Protein AF-A0A410WP95-F1 (afdb_monomer)

Sequence (125 aa):
MITYVVQPGDTLYLIANRYNTTVEALLRANNLSTPYVYVGQTLYIPAPGPVPGPEPWPGPGPGPGPGPAPGPGPGPGFGNLEQRVNRLEREFNQLNRELDRLTREVNRLDQRLDRLEQRVTRLER

InterPro domains:
  IPR018392 LysM domain [PF01476] (4-46)
  IPR018392 LysM domain [PS51782] (2-45)
  IPR018392 LysM domain [SM00257] (3-46)
  IPR018392 LysM domain [cd00118] (2-45)
  IPR036779 LysM domain superfamily [G3DSA:3.10.350.10] (1-50)
  IPR036779 LysM domain superfamily [SSF54106] (2-46)

pLDDT: mean 75.3, std 15.57, range [40.44, 94.19]

Organism: NCBI:txid79263

Nearest PDB structures (foldseek):
  4uz3-assembly2_B  TM=9.751E-01  e=2.764E-05  Thermus thermophilus HB8
  4xcm-assembly1_B  TM=9.970E-01  e=3.891E-05  Thermus thermophilus HB8
  4uz3-assembly1_A  TM=9.638E-01  e=5.866E-05  Thermus thermophilus HB8
  4uz3-assembly3_C  TM=9.598E-01  e=6.726E-05  Thermus thermophilus HB8
  4xcm-assembly1_A  TM=9.069E-01  e=1.245E-04  Thermus thermophilus HB8

Solvent-accessible surface area (backbone atoms only — not comparable to full-at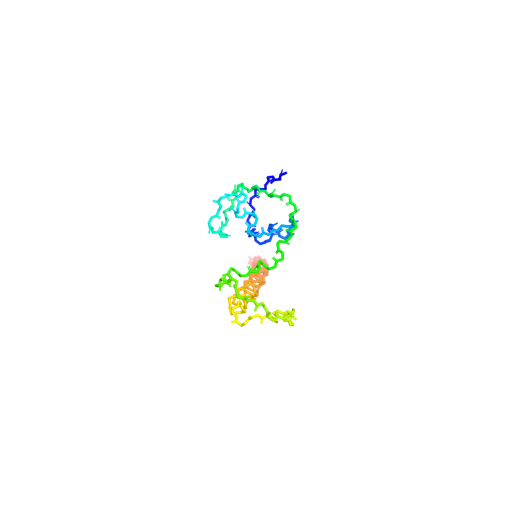om values): 7770 Å² total; per-residue (Å²): 120,48,82,44,66,37,48,91,90,61,45,48,60,60,51,16,59,76,55,56,42,46,51,66,55,37,25,64,61,57,76,44,92,59,81,76,77,54,69,71,40,77,40,47,40,63,66,64,54,83,75,78,64,86,74,79,73,91,68,90,70,94,66,91,75,80,74,91,66,81,73,84,67,90,68,97,77,60,62,68,61,53,50,49,50,60,45,51,54,51,52,52,61,48,51,56,54,47,52,55,49,51,55,53,48,51,55,51,49,51,59,50,50,56,53,48,49,57,51,50,59,62,73,77,108

Radius of gyration: 26.17 Å; Cα contacts (8 Å, |Δi|>4): 75; chains: 1; bounding box: 75×23×68 Å

Secondary structure (DSSP, 8-state):
-EEEEPPTT--HHHHHHHTT--HHHHHHHTT-SSS---TT-EEEEPP-PPP--------SS-PPPPS-PPP----TTSHHHHHHHHHHHHHHHHHHHHHHHHHHHHHHHHHHHHHHHHHHHHH--

Structure (mmCIF, N/CA/C/O backbone):
data_AF-A0A410WP95-F1
#
_entry.id   AF-A0A410WP95-F1
#
loop_
_atom_site.group_PDB
_atom_site.id
_atom_site.type_symbol
_atom_site.label_atom_id
_atom_site.label_alt_id
_atom_site.label_comp_id
_atom_site.label_asym_id
_atom_site.label_entity_id
_atom_site.label_seq_id
_atom_site.pdbx_PDB_ins_code
_atom_site.Cartn_x
_atom_site.Cartn_y
_atom_site.Cartn_z
_atom_site.occupancy
_atom_site.B_iso_or_equiv
_atom_site.auth_seq_id
_atom_site.auth_comp_id
_atom_site.auth_asym_id
_atom_site.auth_atom_id
_atom_site.pdbx_PDB_model_num
ATOM 1 N N . MET A 1 1 ? -3.309 -5.190 -24.669 1.00 73.06 1 MET A N 1
ATOM 2 C CA . MET A 1 1 ? -3.375 -4.048 -23.733 1.00 73.06 1 MET A CA 1
ATOM 3 C C . MET A 1 1 ? -4.533 -4.320 -22.796 1.00 73.06 1 MET A C 1
ATOM 5 O O . MET A 1 1 ? -5.594 -4.680 -23.292 1.00 73.06 1 MET A O 1
ATOM 9 N N . ILE A 1 2 ? -4.304 -4.278 -21.485 1.00 87.69 2 ILE A N 1
ATOM 10 C CA . ILE A 1 2 ? -5.314 -4.627 -20.472 1.00 8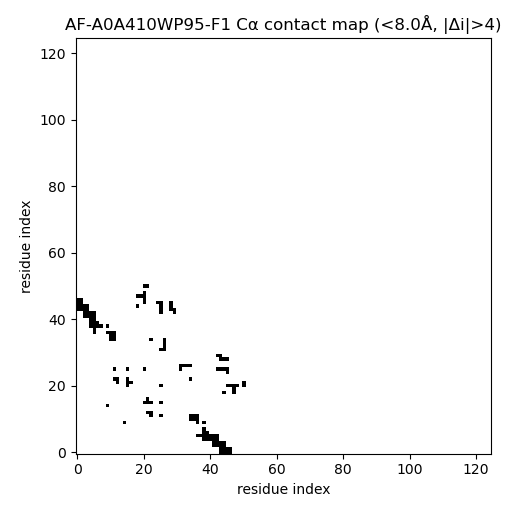7.69 2 ILE A CA 1
ATOM 11 C C . ILE A 1 2 ? -5.705 -3.346 -19.742 1.00 87.69 2 ILE A C 1
ATOM 13 O O . ILE A 1 2 ? -4.836 -2.550 -19.407 1.00 87.69 2 ILE A O 1
ATOM 17 N N . THR A 1 3 ? -6.992 -3.133 -19.497 1.00 91.25 3 THR A N 1
ATOM 18 C CA . THR A 1 3 ? -7.475 -2.028 -18.659 1.00 91.25 3 THR A CA 1
ATOM 19 C C . THR A 1 3 ? -7.705 -2.520 -17.237 1.00 91.25 3 THR A C 1
ATOM 21 O O . THR A 1 3 ? -8.371 -3.536 -17.039 1.00 91.25 3 THR A O 1
ATOM 24 N N . TYR A 1 4 ? -7.183 -1.796 -16.253 1.00 90.62 4 TYR A N 1
ATOM 25 C CA . TYR A 1 4 ? -7.315 -2.112 -14.834 1.00 90.62 4 TYR A CA 1
ATOM 26 C C . TYR A 1 4 ? -7.860 -0.912 -14.066 1.00 90.62 4 TYR A C 1
ATOM 28 O O . TYR A 1 4 ? -7.376 0.202 -14.243 1.00 90.62 4 TYR A O 1
ATOM 36 N N . VAL A 1 5 ? -8.848 -1.135 -13.200 1.00 92.00 5 VAL A N 1
ATOM 37 C CA . VAL A 1 5 ? -9.381 -0.097 -12.310 1.00 92.00 5 VAL A CA 1
ATOM 38 C C . VAL A 1 5 ? -8.726 -0.250 -10.945 1.00 92.00 5 VAL A C 1
ATOM 40 O O . VAL A 1 5 ? -8.874 -1.292 -10.306 1.00 92.00 5 VAL A O 1
ATOM 43 N N . VAL A 1 6 ? -8.018 0.789 -10.508 1.00 87.44 6 VAL A N 1
ATOM 44 C CA . VAL A 1 6 ? -7.286 0.826 -9.236 1.00 87.44 6 VAL A CA 1
ATOM 45 C C . VAL A 1 6 ? -8.244 0.600 -8.067 1.00 87.44 6 VAL A C 1
ATOM 47 O O . VAL A 1 6 ? -9.251 1.301 -7.934 1.00 87.44 6 VAL A O 1
ATOM 50 N N . GLN A 1 7 ? -7.923 -0.374 -7.220 1.00 88.25 7 GLN A N 1
ATOM 51 C CA . GLN A 1 7 ? -8.695 -0.726 -6.031 1.00 88.25 7 GLN A CA 1
ATOM 52 C C . GLN A 1 7 ? -8.094 -0.088 -4.767 1.00 88.25 7 GLN A C 1
ATOM 54 O O . GLN A 1 7 ? -6.924 0.308 -4.765 1.00 88.25 7 GLN A O 1
ATOM 59 N N . PRO A 1 8 ? -8.861 0.020 -3.666 1.00 84.00 8 PRO A N 1
ATOM 60 C CA . PRO A 1 8 ? -8.313 0.443 -2.380 1.00 84.00 8 PRO A CA 1
ATOM 61 C C . PRO A 1 8 ? -7.108 -0.413 -1.969 1.00 84.00 8 PRO A C 1
ATOM 63 O O . PRO A 1 8 ? -7.199 -1.637 -1.925 1.00 84.00 8 PRO A O 1
ATOM 66 N N . GLY A 1 9 ? -5.984 0.241 -1.662 1.00 82.94 9 GLY A N 1
ATOM 67 C CA . GLY A 1 9 ? -4.736 -0.423 -1.264 1.00 82.94 9 GLY A CA 1
ATOM 68 C C . GLY A 1 9 ? -3.798 -0.800 -2.416 1.00 82.94 9 GLY A C 1
ATOM 69 O O . GLY A 1 9 ? -2.697 -1.282 -2.154 1.00 82.94 9 GLY A O 1
ATOM 70 N N . ASP A 1 10 ? -4.181 -0.558 -3.671 1.00 80.25 10 ASP A N 1
ATOM 71 C CA . ASP A 1 10 ? -3.283 -0.765 -4.805 1.00 80.25 10 ASP A CA 1
ATOM 72 C C . ASP A 1 10 ? -2.208 0.328 -4.896 1.00 80.25 10 ASP A C 1
ATOM 74 O O . ASP A 1 10 ? -2.445 1.512 -4.654 1.00 80.25 10 ASP A O 1
ATOM 78 N N . THR A 1 11 ? -1.023 -0.077 -5.349 1.00 86.00 11 THR A N 1
ATOM 79 C CA . THR A 1 11 ? 0.058 0.825 -5.758 1.00 86.00 11 THR A CA 1
ATOM 80 C C . THR A 1 11 ? 0.509 0.472 -7.171 1.00 86.00 11 THR A C 1
ATOM 82 O O . THR A 1 11 ? 0.352 -0.671 -7.612 1.00 86.00 11 THR A O 1
ATOM 85 N N . LEU A 1 12 ? 1.123 1.420 -7.890 1.00 81.19 12 LEU A N 1
ATOM 86 C CA . LEU A 1 12 ? 1.685 1.137 -9.219 1.00 81.19 12 LEU A CA 1
ATOM 87 C C . LEU A 1 12 ? 2.696 -0.013 -9.195 1.00 81.19 12 LEU A C 1
ATOM 89 O O . LEU A 1 12 ? 2.782 -0.754 -10.167 1.00 81.19 12 LEU A O 1
ATOM 93 N N . TYR A 1 13 ? 3.415 -0.195 -8.086 1.00 85.50 13 TYR A N 1
ATOM 94 C CA . TYR A 1 13 ? 4.331 -1.316 -7.903 1.00 85.50 13 TYR A CA 1
ATOM 95 C C . TYR A 1 13 ? 3.597 -2.659 -7.820 1.00 85.50 13 TYR A C 1
ATOM 97 O O . TYR A 1 13 ? 3.925 -3.586 -8.558 1.00 85.50 13 TYR A O 1
ATOM 105 N N . LEU A 1 14 ? 2.569 -2.764 -6.969 1.00 85.38 14 LEU A N 1
ATOM 106 C CA . LEU A 1 14 ? 1.789 -3.998 -6.817 1.00 85.38 14 LEU A CA 1
ATOM 107 C C . LEU A 1 14 ? 1.077 -4.380 -8.118 1.00 85.38 14 LEU A C 1
ATOM 109 O O . LEU A 1 14 ? 1.033 -5.557 -8.482 1.00 85.38 14 LEU A O 1
ATOM 113 N N . ILE A 1 15 ? 0.570 -3.381 -8.841 1.00 84.50 15 ILE A N 1
ATOM 114 C CA . ILE A 1 15 ? -0.034 -3.565 -10.161 1.00 84.50 15 ILE A CA 1
ATOM 115 C C . ILE A 1 15 ? 1.039 -4.015 -11.160 1.00 84.50 15 ILE A C 1
ATOM 117 O O . ILE A 1 15 ? 0.858 -5.033 -11.822 1.00 84.50 15 ILE A O 1
ATOM 121 N N . ALA A 1 16 ? 2.180 -3.326 -11.240 1.00 84.44 16 ALA A N 1
ATOM 122 C CA . ALA A 1 16 ? 3.269 -3.699 -12.142 1.00 84.44 16 ALA A CA 1
ATOM 123 C C . ALA A 1 16 ? 3.710 -5.152 -11.937 1.00 84.44 16 ALA A C 1
ATOM 125 O O . ALA A 1 16 ? 3.781 -5.918 -12.896 1.00 84.44 16 ALA A O 1
ATOM 126 N N . ASN A 1 17 ? 3.901 -5.550 -10.680 1.00 85.50 17 ASN A N 1
ATOM 127 C CA . ASN A 1 17 ? 4.295 -6.902 -10.317 1.00 85.50 17 ASN A CA 1
ATOM 128 C C . ASN A 1 17 ? 3.223 -7.940 -10.687 1.00 85.50 17 ASN A C 1
ATOM 130 O O . ASN A 1 17 ? 3.535 -8.967 -11.284 1.00 85.50 17 ASN A O 1
ATOM 134 N N . ARG A 1 18 ? 1.942 -7.655 -10.406 1.00 85.25 18 ARG A N 1
A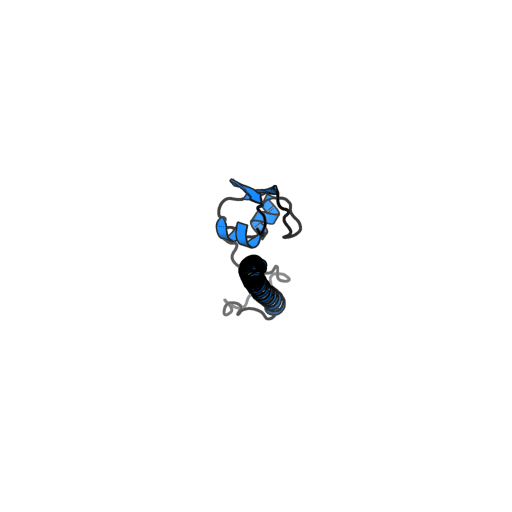TOM 135 C CA . ARG A 1 18 ? 0.823 -8.551 -10.753 1.00 85.25 18 ARG A CA 1
ATOM 136 C C . ARG A 1 18 ? 0.751 -8.832 -12.254 1.00 85.25 18 ARG A C 1
ATOM 138 O O . ARG A 1 18 ? 0.411 -9.943 -12.650 1.00 85.25 18 ARG A O 1
ATOM 145 N N . TYR A 1 19 ? 1.053 -7.830 -13.072 1.00 85.31 19 TYR A N 1
ATOM 146 C CA . TYR A 1 19 ? 0.975 -7.920 -14.530 1.00 85.31 19 TYR A CA 1
ATOM 147 C C . TYR A 1 19 ? 2.337 -8.122 -15.203 1.00 85.31 19 TYR A C 1
ATOM 149 O O . TYR A 1 19 ? 2.435 -8.001 -16.424 1.00 85.31 19 TYR A O 1
ATOM 157 N N . ASN A 1 20 ? 3.370 -8.456 -14.422 1.00 83.00 20 ASN A N 1
ATOM 158 C CA . ASN A 1 20 ? 4.724 -8.732 -14.896 1.00 83.00 20 ASN A CA 1
ATOM 159 C C . ASN A 1 20 ? 5.273 -7.627 -15.826 1.00 83.00 20 ASN A C 1
ATOM 161 O O . ASN A 1 20 ? 5.790 -7.893 -16.912 1.00 83.00 20 ASN A O 1
ATOM 165 N N . THR A 1 21 ? 5.102 -6.373 -15.406 1.00 84.06 21 THR A N 1
ATOM 166 C CA . THR A 1 21 ? 5.574 -5.158 -16.084 1.00 84.06 21 THR A CA 1
ATOM 167 C C . THR A 1 21 ? 6.364 -4.281 -15.105 1.00 84.06 21 THR A C 1
ATOM 169 O O . THR A 1 21 ? 6.567 -4.653 -13.950 1.00 84.06 21 THR A O 1
ATOM 172 N N . THR A 1 22 ? 6.834 -3.114 -15.544 1.00 82.94 22 THR A N 1
ATOM 173 C CA . THR A 1 22 ? 7.537 -2.148 -14.690 1.00 82.94 22 THR A CA 1
ATOM 174 C C . THR A 1 22 ? 6.656 -0.943 -14.375 1.00 82.94 22 THR A C 1
ATOM 176 O O . THR A 1 22 ? 5.761 -0.578 -15.142 1.00 82.94 22 THR A O 1
ATOM 179 N N . VAL A 1 23 ? 6.933 -0.286 -13.245 1.00 81.12 23 VAL A N 1
ATOM 180 C CA . VAL A 1 23 ? 6.280 0.982 -12.888 1.00 81.12 23 VAL A CA 1
ATOM 181 C C . VAL A 1 23 ? 6.499 2.015 -13.990 1.00 81.12 23 VAL A C 1
ATOM 183 O O . VAL A 1 23 ? 5.566 2.696 -14.386 1.00 81.12 23 VAL A O 1
ATOM 186 N N . GLU A 1 24 ? 7.702 2.081 -14.552 1.00 81.19 24 GLU A N 1
ATOM 187 C CA . GLU A 1 24 ? 8.048 3.022 -15.616 1.00 81.19 24 GLU A CA 1
ATOM 188 C C . GLU A 1 24 ? 7.278 2.765 -16.917 1.00 81.19 24 GLU A C 1
ATOM 190 O O . GLU A 1 24 ? 6.784 3.701 -17.548 1.00 81.19 24 GLU A O 1
ATOM 195 N N . ALA A 1 25 ? 7.081 1.495 -17.282 1.00 82.75 25 ALA A N 1
ATOM 196 C CA . ALA A 1 25 ? 6.228 1.131 -18.406 1.00 82.75 25 ALA A CA 1
ATOM 197 C C . ALA A 1 25 ? 4.761 1.515 -18.153 1.00 82.75 25 ALA A C 1
ATOM 199 O O . ALA A 1 25 ? 4.100 2.010 -19.066 1.00 82.75 25 ALA A O 1
ATOM 200 N N . LEU A 1 26 ? 4.258 1.349 -16.923 1.00 84.00 26 LEU A N 1
ATOM 201 C CA . LEU A 1 26 ? 2.917 1.811 -16.550 1.00 84.00 26 LEU A CA 1
ATOM 202 C C . LEU A 1 26 ? 2.798 3.336 -16.592 1.00 84.00 26 LEU A C 1
ATOM 204 O O . LEU A 1 26 ? 1.810 3.842 -17.119 1.00 84.00 26 LEU A O 1
ATOM 208 N N . LEU A 1 27 ? 3.792 4.067 -16.086 1.00 85.00 27 LEU A N 1
ATOM 209 C CA . LEU A 1 27 ? 3.813 5.529 -16.116 1.00 85.00 27 LEU A CA 1
ATOM 210 C C . LEU A 1 27 ? 3.758 6.041 -17.556 1.00 85.00 27 LEU A C 1
ATOM 212 O O . LEU A 1 27 ? 2.889 6.844 -17.894 1.00 85.00 27 LEU A O 1
ATOM 216 N N . ARG A 1 28 ? 4.616 5.502 -18.429 1.00 86.19 28 ARG A N 1
ATOM 217 C CA . ARG A 1 28 ? 4.647 5.849 -19.856 1.00 86.19 28 ARG A CA 1
ATOM 218 C C . ARG A 1 28 ? 3.353 5.486 -20.575 1.00 86.19 28 ARG A C 1
ATOM 220 O O . ARG A 1 28 ? 2.849 6.294 -21.345 1.00 86.19 28 ARG A O 1
ATOM 227 N N . ALA A 1 29 ? 2.800 4.299 -20.323 1.00 86.31 29 ALA A N 1
ATOM 228 C CA . ALA A 1 29 ? 1.559 3.858 -20.961 1.00 86.31 29 ALA A CA 1
ATOM 229 C C . ALA A 1 29 ? 0.340 4.707 -20.557 1.00 86.31 29 ALA A C 1
ATOM 231 O O . ALA A 1 29 ? -0.629 4.775 -21.309 1.00 86.31 29 ALA A O 1
ATOM 232 N N . ASN A 1 30 ? 0.389 5.347 -19.385 1.00 86.25 30 ASN A N 1
ATOM 233 C CA . ASN A 1 30 ? -0.709 6.136 -18.824 1.00 86.25 30 ASN A CA 1
ATOM 234 C C . ASN A 1 30 ? -0.441 7.645 -18.801 1.00 86.25 30 ASN A C 1
ATOM 236 O O . ASN A 1 30 ? -1.242 8.382 -18.232 1.00 86.25 30 ASN A O 1
ATOM 240 N N . ASN A 1 31 ? 0.666 8.109 -19.395 1.00 89.69 31 ASN A N 1
ATOM 241 C CA . ASN A 1 31 ? 1.120 9.503 -19.334 1.00 89.69 31 ASN A CA 1
ATOM 242 C C . ASN A 1 31 ? 1.152 10.066 -17.898 1.00 89.69 31 ASN A C 1
ATOM 244 O O . ASN A 1 31 ? 0.771 11.211 -17.653 1.00 89.69 31 ASN A O 1
ATOM 248 N N . LEU A 1 32 ? 1.590 9.250 -16.937 1.00 80.69 32 LEU A N 1
ATOM 249 C CA . LEU A 1 32 ? 1.714 9.642 -15.537 1.00 80.69 32 LEU A CA 1
ATOM 250 C C . LEU A 1 32 ? 3.143 10.104 -15.248 1.00 80.69 32 LEU A C 1
ATOM 252 O O . LEU A 1 32 ? 4.104 9.395 -15.533 1.00 80.69 32 LEU A O 1
ATOM 256 N N . SER A 1 33 ? 3.276 11.267 -14.613 1.00 77.50 33 SER A N 1
ATOM 257 C CA . SER A 1 33 ? 4.576 11.802 -14.177 1.00 77.50 33 SER A CA 1
ATOM 258 C C . SER A 1 33 ? 4.958 11.375 -12.759 1.00 77.50 33 SER A C 1
ATOM 260 O O . SER A 1 33 ? 6.086 11.599 -12.329 1.00 77.50 33 SER A O 1
ATOM 262 N N . THR A 1 34 ? 4.018 10.800 -12.004 1.00 73.81 34 THR A N 1
ATOM 263 C CA . THR A 1 34 ? 4.229 10.394 -10.609 1.00 73.81 34 THR A CA 1
ATOM 264 C C . THR A 1 34 ? 3.687 8.989 -10.368 1.00 73.81 34 THR A C 1
ATOM 266 O O . THR A 1 34 ? 2.721 8.597 -11.023 1.00 73.81 34 THR A O 1
ATOM 269 N N . PRO A 1 35 ? 4.258 8.239 -9.410 1.00 75.19 35 PRO A N 1
ATOM 270 C CA . PRO A 1 35 ? 3.809 6.890 -9.080 1.00 75.19 35 PRO A CA 1
ATOM 271 C C . PRO A 1 35 ? 2.523 6.855 -8.230 1.00 75.19 35 PRO A C 1
ATOM 273 O O . PRO A 1 35 ? 2.153 5.793 -7.726 1.00 75.19 35 PRO A O 1
ATOM 276 N N . TYR A 1 36 ? 1.848 7.991 -8.041 1.00 83.56 36 TYR A N 1
ATOM 277 C CA . TYR A 1 36 ? 0.607 8.062 -7.278 1.00 83.56 36 TYR A CA 1
ATOM 278 C C . TYR A 1 36 ? -0.581 7.619 -8.129 1.00 83.56 36 TYR A C 1
ATOM 280 O O . TYR A 1 36 ? -0.720 8.017 -9.286 1.00 83.56 36 TYR A O 1
ATOM 288 N N . VAL A 1 37 ? -1.447 6.806 -7.529 1.00 81.50 37 VAL A N 1
ATOM 289 C CA . VAL A 1 37 ? -2.688 6.324 -8.136 1.00 81.50 37 VAL A CA 1
ATOM 290 C C . VAL A 1 37 ? -3.852 6.520 -7.185 1.00 81.50 37 VAL A C 1
ATOM 292 O O . VAL A 1 37 ? -3.696 6.414 -5.968 1.00 81.50 37 VAL A O 1
ATOM 295 N N . TYR A 1 38 ? -5.018 6.805 -7.752 1.00 85.06 38 TYR A N 1
ATOM 296 C CA . TYR A 1 38 ? -6.250 7.020 -7.004 1.00 85.06 38 TYR A CA 1
ATOM 297 C C . TYR A 1 38 ? -7.198 5.843 -7.183 1.00 85.06 38 TYR A C 1
ATOM 299 O O . TYR A 1 38 ? -7.297 5.265 -8.263 1.00 85.06 38 TYR A O 1
ATOM 307 N N . VAL A 1 39 ? -7.941 5.509 -6.133 1.00 82.69 39 VAL A N 1
ATOM 308 C CA . VAL A 1 39 ? -8.988 4.486 -6.212 1.00 82.69 39 VAL A CA 1
ATOM 309 C C . VAL A 1 39 ? -10.012 4.873 -7.283 1.00 82.69 39 VAL A C 1
ATOM 311 O O . VAL A 1 39 ? -10.449 6.020 -7.346 1.00 82.69 39 VAL A O 1
ATOM 314 N N . GLY A 1 40 ? -10.383 3.916 -8.134 1.00 79.00 40 GLY A N 1
ATOM 315 C CA . GLY A 1 40 ? -11.280 4.133 -9.272 1.00 79.00 40 GLY A CA 1
ATOM 316 C C . GLY A 1 40 ? -10.590 4.668 -10.531 1.00 79.00 40 GLY A C 1
ATOM 317 O O . GLY A 1 40 ? -11.217 4.728 -11.589 1.00 79.00 40 GLY A O 1
ATOM 318 N N . GLN A 1 41 ? -9.300 5.013 -10.468 1.00 88.19 41 GLN A N 1
ATOM 319 C CA . GLN A 1 41 ? -8.532 5.405 -11.646 1.00 88.19 41 GLN A CA 1
ATOM 320 C C . GLN A 1 41 ? -8.391 4.223 -12.610 1.00 88.19 41 GLN A C 1
ATOM 322 O O . GLN A 1 41 ? -8.046 3.113 -12.208 1.00 88.19 41 GLN A O 1
ATOM 327 N N . THR A 1 42 ? -8.633 4.465 -13.898 1.00 91.88 42 THR A N 1
ATOM 328 C CA . THR A 1 42 ? -8.396 3.466 -14.946 1.00 91.88 42 THR A CA 1
ATOM 329 C C . THR A 1 42 ? -6.955 3.567 -15.435 1.00 91.88 42 THR A C 1
ATOM 331 O O . THR A 1 42 ? -6.501 4.647 -15.807 1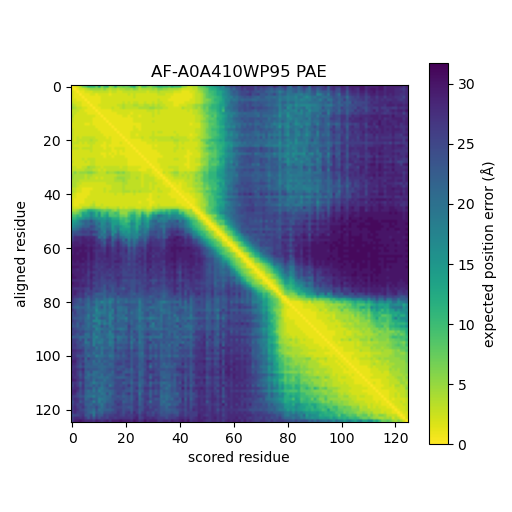.00 91.88 42 THR A O 1
ATOM 334 N N . LEU A 1 43 ? -6.252 2.437 -15.440 1.00 90.38 43 LEU A N 1
ATOM 335 C CA . LEU A 1 43 ? -4.894 2.291 -15.946 1.00 90.38 43 LEU A CA 1
ATOM 336 C C . LEU A 1 43 ? -4.859 1.343 -17.141 1.00 90.38 43 LEU A C 1
ATOM 338 O O . LEU A 1 43 ? -5.432 0.253 -17.127 1.00 90.38 43 LEU A O 1
ATOM 342 N N . TYR A 1 44 ? -4.110 1.744 -18.153 1.00 92.62 44 TYR A N 1
ATOM 343 C CA . TYR A 1 44 ? -3.707 0.936 -19.281 1.00 92.62 44 TYR A CA 1
ATOM 344 C C . TYR A 1 44 ? -2.423 0.189 -18.952 1.00 92.62 44 TYR A C 1
ATOM 346 O O . TYR A 1 44 ? -1.356 0.774 -18.761 1.00 92.62 44 TYR A O 1
ATOM 354 N N . ILE A 1 45 ? -2.528 -1.128 -18.901 1.00 90.38 45 ILE A N 1
ATOM 355 C CA . ILE A 1 45 ? -1.419 -2.019 -18.612 1.00 90.38 45 ILE A CA 1
ATOM 356 C C . ILE A 1 45 ? -0.825 -2.494 -19.946 1.00 90.38 45 ILE A C 1
ATOM 358 O O . ILE A 1 45 ? -1.529 -3.142 -20.743 1.00 90.38 45 ILE A O 1
ATOM 362 N N . PRO A 1 46 ? 0.446 -2.145 -20.232 1.00 83.00 46 PRO A N 1
ATOM 363 C CA . PRO A 1 46 ? 1.136 -2.627 -21.417 1.00 83.00 46 PRO A CA 1
ATOM 364 C C . PRO A 1 46 ? 1.367 -4.137 -21.298 1.00 83.00 46 PRO A C 1
ATOM 366 O O . PRO A 1 46 ? 1.374 -4.694 -20.201 1.00 83.00 46 PRO A O 1
ATOM 369 N N . ALA A 1 47 ? 1.537 -4.813 -22.436 1.00 77.94 47 ALA A N 1
ATOM 370 C CA . ALA A 1 47 ? 1.951 -6.214 -22.423 1.00 77.94 47 ALA A CA 1
ATOM 371 C C . ALA A 1 47 ? 3.288 -6.358 -21.667 1.00 77.94 47 ALA A C 1
ATOM 373 O O . ALA A 1 47 ? 4.055 -5.389 -21.663 1.00 77.94 47 ALA A O 1
ATOM 374 N N . PRO A 1 48 ? 3.576 -7.528 -21.062 1.00 68.00 48 PRO A N 1
ATOM 375 C CA . PRO A 1 48 ? 4.866 -7.794 -20.434 1.00 68.00 48 PRO A CA 1
ATOM 376 C C . PRO A 1 48 ? 5.982 -7.440 -21.417 1.00 68.00 48 PRO A C 1
ATOM 378 O O . PRO A 1 48 ? 6.149 -8.090 -22.449 1.00 68.00 48 PRO A O 1
ATOM 381 N N . GLY A 1 49 ? 6.674 -6.337 -21.149 1.00 60.81 49 GLY A N 1
ATOM 382 C CA . GLY A 1 49 ? 7.806 -5.908 -21.952 1.00 60.81 49 GLY A CA 1
ATOM 383 C C . GLY A 1 49 ? 9.053 -6.653 -21.491 1.00 60.81 49 GLY A C 1
ATOM 384 O O . GLY A 1 49 ? 9.131 -7.010 -20.312 1.00 60.81 49 GLY A O 1
ATOM 385 N N . PRO A 1 50 ? 10.052 -6.864 -22.368 1.00 53.12 50 PRO A N 1
ATOM 386 C CA . PRO A 1 50 ? 11.386 -7.181 -21.891 1.00 53.12 50 PRO A CA 1
ATOM 387 C C . PRO A 1 50 ? 11.761 -6.084 -20.897 1.00 53.12 50 PRO A C 1
ATOM 389 O O . PRO A 1 50 ? 11.779 -4.909 -21.265 1.00 53.12 50 PRO A O 1
ATOM 392 N N . VAL A 1 51 ? 11.974 -6.456 -19.633 1.00 52.22 51 VAL A N 1
ATOM 393 C CA . VAL A 1 51 ? 12.552 -5.555 -18.636 1.00 52.22 51 VAL A CA 1
ATOM 394 C C . VAL A 1 51 ? 13.785 -4.928 -19.283 1.00 52.22 51 VAL A C 1
ATOM 396 O O . VAL A 1 51 ? 14.684 -5.681 -19.671 1.00 52.22 51 VAL A O 1
ATOM 399 N N . PRO A 1 52 ? 13.828 -3.596 -19.490 1.00 49.94 52 PRO A N 1
ATOM 400 C CA . PRO A 1 52 ? 15.050 -2.965 -19.942 1.00 49.94 52 PRO A CA 1
ATOM 401 C C . PRO A 1 52 ? 16.094 -3.326 -18.893 1.00 49.94 52 PRO A C 1
ATOM 403 O O . PRO A 1 52 ? 15.937 -2.996 -17.715 1.00 49.94 52 PRO A O 1
ATOM 406 N N . GLY A 1 53 ? 17.109 -4.098 -19.290 1.00 53.03 53 GLY A N 1
ATOM 407 C CA . GLY A 1 53 ? 18.299 -4.247 -18.461 1.00 53.03 53 GLY A CA 1
ATOM 408 C C . GLY A 1 53 ? 18.810 -2.847 -18.110 1.00 53.03 53 GLY A C 1
ATOM 409 O O . GLY 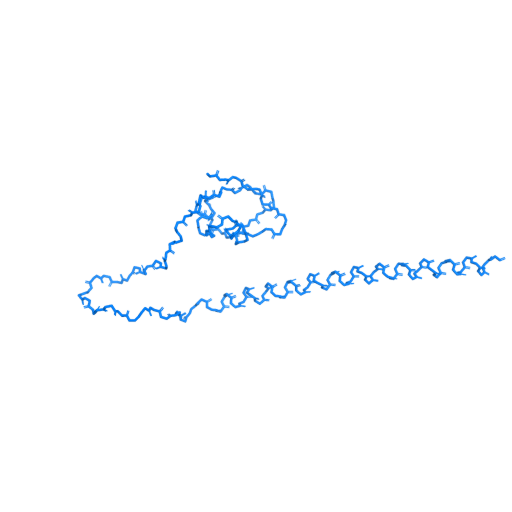A 1 53 ? 18.549 -1.928 -18.890 1.00 53.03 53 GLY A O 1
ATOM 410 N N . PRO A 1 54 ? 19.474 -2.664 -16.953 1.00 51.88 54 PRO A N 1
ATOM 411 C CA . PRO A 1 54 ? 19.911 -1.349 -16.488 1.00 51.88 54 PRO A CA 1
ATOM 412 C C . PRO A 1 54 ? 20.541 -0.583 -17.649 1.00 51.88 54 PRO A C 1
ATOM 414 O O . PRO A 1 54 ? 21.549 -1.016 -18.210 1.00 51.88 54 PRO A O 1
ATOM 417 N N . GLU A 1 55 ? 19.867 0.485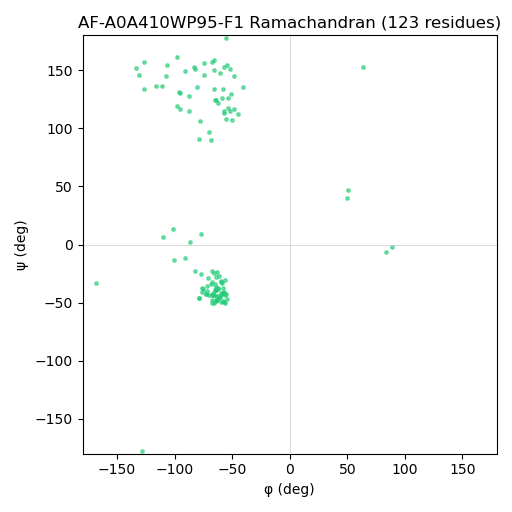 -18.072 1.00 47.97 55 GLU A N 1
ATOM 418 C CA . GLU A 1 55 ? 20.238 1.221 -19.270 1.00 47.97 55 GLU A CA 1
ATOM 419 C C . GLU A 1 55 ? 21.631 1.819 -19.014 1.00 47.97 55 GLU A C 1
ATOM 421 O O . GLU A 1 55 ? 21.835 2.468 -17.980 1.00 47.97 55 GLU A O 1
ATOM 426 N N . PRO A 1 56 ? 22.635 1.548 -19.868 1.00 45.16 56 PRO A N 1
ATOM 427 C CA . PRO A 1 56 ? 23.958 2.106 -19.668 1.00 45.16 56 PRO A CA 1
ATOM 428 C C . PRO A 1 56 ? 23.844 3.628 -19.746 1.00 45.16 56 PRO A C 1
ATOM 430 O O . PRO A 1 56 ? 23.371 4.180 -20.737 1.00 45.16 56 PRO A O 1
ATOM 433 N N . TRP A 1 57 ? 24.256 4.289 -18.665 1.00 40.44 57 TRP A N 1
ATOM 434 C CA . TRP A 1 57 ? 24.332 5.744 -18.534 1.00 40.44 57 TRP A CA 1
ATOM 435 C C . TRP A 1 57 ? 24.867 6.381 -19.834 1.00 40.44 57 TRP A C 1
ATOM 437 O O . TRP A 1 57 ? 25.873 5.885 -20.353 1.00 40.44 57 TRP A O 1
ATOM 447 N N . PRO A 1 58 ? 24.293 7.486 -20.356 1.00 47.84 58 PRO A N 1
ATOM 448 C CA . PRO A 1 58 ? 24.932 8.241 -21.428 1.00 47.84 58 PRO A CA 1
ATOM 449 C C . PRO A 1 58 ? 26.188 8.903 -20.849 1.00 47.84 58 PRO A C 1
ATOM 451 O O . PRO A 1 58 ? 26.140 9.981 -20.258 1.00 47.84 58 PRO A O 1
ATOM 454 N N . GLY A 1 59 ? 27.314 8.197 -20.926 1.00 48.75 59 GLY A N 1
ATOM 455 C CA . GLY A 1 59 ? 28.616 8.712 -20.529 1.00 48.75 59 GLY A CA 1
ATOM 456 C C . GLY A 1 59 ? 29.072 9.861 -21.443 1.00 48.75 59 GLY A C 1
ATOM 457 O O . GLY A 1 59 ? 28.597 9.987 -22.576 1.00 48.75 59 GLY A O 1
ATOM 458 N N . PRO A 1 60 ? 30.002 10.709 -20.976 1.00 53.81 60 PRO A N 1
ATOM 459 C CA . PRO A 1 60 ? 30.551 11.801 -21.770 1.00 53.81 60 PRO A CA 1
ATOM 460 C C . PRO A 1 60 ? 31.451 11.268 -22.901 1.00 53.81 60 PRO A C 1
ATOM 462 O O . PRO A 1 60 ? 32.623 11.018 -22.666 1.00 53.81 60 PRO A O 1
ATOM 465 N N . GLY A 1 61 ? 30.907 11.141 -24.119 1.00 51.47 61 GLY A N 1
ATOM 466 C CA . GLY A 1 61 ? 31.633 10.999 -25.397 1.00 51.47 61 GLY A CA 1
ATOM 467 C C . GLY A 1 61 ? 32.509 9.737 -25.590 1.00 51.47 61 GLY A C 1
ATOM 468 O O . GLY A 1 61 ? 33.023 9.164 -24.634 1.00 51.47 61 GLY A O 1
ATOM 469 N N . PRO A 1 62 ? 32.724 9.267 -26.834 1.00 52.44 62 PRO A N 1
ATOM 470 C CA . PRO A 1 62 ? 33.549 8.088 -27.080 1.00 52.44 62 PRO A CA 1
ATOM 471 C C . PRO A 1 62 ? 35.046 8.433 -26.995 1.00 52.44 62 PRO A C 1
ATOM 473 O O . PRO A 1 62 ? 35.606 9.043 -27.903 1.00 52.44 62 PRO A O 1
ATOM 476 N N . GLY A 1 63 ? 35.707 8.008 -25.918 1.00 51.47 63 GLY A N 1
ATOM 477 C CA . GLY A 1 63 ? 37.153 7.754 -25.903 1.00 51.47 63 GLY A CA 1
ATOM 478 C C . GLY A 1 63 ? 37.444 6.287 -26.266 1.00 51.47 63 GLY A C 1
ATOM 479 O O . GLY A 1 63 ? 36.605 5.427 -25.983 1.00 51.47 63 GLY A O 1
ATOM 480 N N . PRO A 1 64 ? 38.590 5.960 -26.896 1.00 53.53 64 PRO A N 1
ATOM 481 C CA . PRO A 1 64 ? 38.921 4.581 -27.252 1.00 53.53 64 PRO A CA 1
ATOM 482 C C . PRO A 1 64 ? 39.106 3.745 -25.976 1.00 53.53 64 PRO A C 1
ATOM 484 O O . PRO A 1 64 ? 39.847 4.122 -25.070 1.00 53.53 64 PRO A O 1
ATOM 487 N N . GLY A 1 65 ? 38.346 2.652 -25.890 1.00 51.66 65 GLY A N 1
ATOM 488 C CA . GLY A 1 65 ? 38.018 1.980 -24.634 1.00 51.66 65 GLY A CA 1
ATOM 489 C C . GLY A 1 65 ? 39.138 1.153 -23.990 1.00 51.66 65 GLY A C 1
ATOM 490 O O . GLY A 1 65 ? 40.011 0.628 -24.682 1.00 51.66 65 GLY A O 1
ATOM 491 N N . PRO A 1 66 ? 39.070 0.940 -22.667 1.00 47.81 66 PRO A N 1
ATOM 492 C CA . PRO A 1 66 ? 39.608 -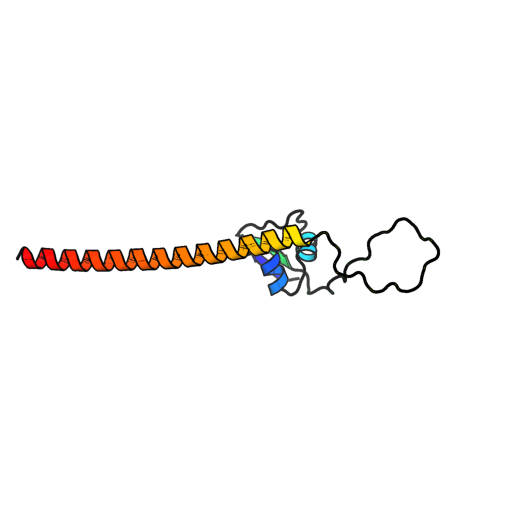0.252 -22.029 1.00 47.81 66 PRO A CA 1
ATOM 493 C C . PRO A 1 66 ? 38.588 -1.404 -22.148 1.00 47.81 66 PRO A C 1
ATOM 495 O O . PRO A 1 66 ? 37.388 -1.160 -22.254 1.00 47.81 66 PRO A O 1
ATOM 498 N N . GLY A 1 67 ? 39.063 -2.656 -22.181 1.00 51.19 67 GLY A N 1
ATOM 499 C CA . GLY A 1 67 ? 38.247 -3.871 -22.360 1.00 51.19 67 GLY A CA 1
ATOM 500 C C . GLY A 1 67 ? 37.097 -4.038 -21.349 1.00 51.19 67 GLY A C 1
ATOM 501 O O . GLY A 1 67 ? 36.946 -3.209 -20.453 1.00 51.19 67 GLY A O 1
ATOM 502 N N . PRO A 1 68 ? 36.269 -5.096 -21.468 1.00 52.25 68 PRO A N 1
ATOM 503 C CA . PRO A 1 68 ? 35.096 -5.270 -20.614 1.00 52.25 68 PRO A CA 1
ATOM 504 C C . PRO A 1 68 ? 35.500 -5.233 -19.137 1.00 52.25 68 PRO A C 1
ATOM 506 O O . PRO A 1 68 ? 36.155 -6.142 -18.626 1.00 52.25 68 PRO A O 1
ATOM 509 N N . ALA A 1 69 ? 35.131 -4.137 -18.471 1.00 50.41 69 ALA A N 1
ATOM 510 C CA . ALA A 1 69 ? 35.278 -3.976 -17.039 1.00 50.41 69 ALA A CA 1
ATOM 511 C C . ALA A 1 69 ? 34.454 -5.067 -16.331 1.00 50.41 69 ALA A C 1
ATOM 513 O O . ALA A 1 69 ? 33.399 -5.459 -16.844 1.00 50.41 69 ALA A O 1
ATOM 514 N N . PRO A 1 70 ? 34.885 -5.555 -15.153 1.00 52.78 70 PRO A N 1
ATOM 515 C CA . PRO A 1 70 ? 34.008 -6.333 -14.289 1.00 52.78 70 PRO A CA 1
ATOM 516 C C . PRO A 1 70 ? 32.711 -5.541 -14.115 1.00 52.78 70 PRO A C 1
ATOM 518 O O . PRO A 1 70 ? 32.770 -4.336 -13.861 1.00 52.78 70 PRO A O 1
ATOM 521 N N . GLY A 1 71 ? 31.565 -6.192 -14.333 1.00 49.59 71 GLY A N 1
ATOM 522 C CA . GLY A 1 71 ? 30.263 -5.528 -14.320 1.00 49.59 71 GLY A CA 1
ATOM 523 C C . GLY A 1 71 ? 30.104 -4.635 -13.085 1.00 49.59 71 GLY A C 1
ATOM 524 O O . GLY A 1 71 ? 30.639 -4.974 -12.024 1.00 49.59 71 GLY A O 1
ATOM 525 N N . PRO A 1 72 ? 29.415 -3.487 -13.204 1.00 50.00 72 PRO A N 1
ATOM 526 C CA . PRO A 1 72 ? 29.256 -2.573 -12.089 1.00 50.00 72 PRO A CA 1
ATOM 527 C C . PRO A 1 72 ? 28.603 -3.333 -10.935 1.00 50.00 72 PRO A C 1
ATOM 529 O O . PRO A 1 72 ? 27.452 -3.763 -11.023 1.00 50.00 72 PRO A O 1
ATOM 532 N N . GLY A 1 73 ? 29.356 -3.525 -9.850 1.00 53.66 73 GLY A N 1
ATOM 533 C CA . GLY A 1 73 ? 28.759 -3.884 -8.573 1.00 53.66 73 GLY A CA 1
ATOM 534 C C . GLY A 1 73 ? 27.685 -2.848 -8.221 1.00 53.66 73 GLY A C 1
ATOM 535 O O . GLY A 1 73 ? 27.754 -1.714 -8.707 1.00 53.66 73 GLY A O 1
ATOM 536 N N . PRO A 1 74 ? 26.678 -3.211 -7.413 1.00 49.47 74 PRO A N 1
ATOM 537 C CA . PRO A 1 74 ? 25.601 -2.294 -7.058 1.00 49.47 74 PRO A CA 1
ATOM 538 C C . PRO A 1 74 ? 26.190 -0.978 -6.529 1.00 49.47 74 PRO A C 1
ATOM 540 O O . PRO A 1 74 ? 26.892 -0.958 -5.518 1.00 49.47 74 PRO A O 1
ATOM 543 N N . GLY A 1 75 ? 25.965 0.109 -7.274 1.00 45.59 75 GLY A N 1
ATOM 544 C CA . GLY A 1 75 ? 26.553 1.416 -7.000 1.00 45.59 75 GLY A CA 1
ATOM 545 C C . GLY A 1 75 ? 26.042 2.017 -5.684 1.00 45.59 75 GLY A C 1
ATOM 546 O O . GLY A 1 75 ? 24.897 1.772 -5.285 1.00 45.59 75 GLY A O 1
ATOM 547 N N . PRO A 1 76 ? 26.852 2.838 -4.997 1.00 51.62 76 PRO A N 1
ATOM 548 C CA . PRO A 1 76 ? 26.454 3.460 -3.744 1.00 51.62 76 PRO A CA 1
ATOM 549 C C . PRO A 1 76 ? 25.543 4.658 -4.049 1.00 51.62 76 PRO A C 1
ATOM 551 O O . PRO A 1 76 ? 26.022 5.765 -4.269 1.00 51.62 76 PRO A O 1
ATOM 554 N N . GLY A 1 77 ? 24.223 4.456 -4.112 1.00 51.78 77 GLY A N 1
ATOM 555 C CA . GLY A 1 77 ? 23.316 5.585 -4.374 1.00 51.78 77 GLY A CA 1
ATOM 556 C C . GLY A 1 77 ? 21.818 5.369 -4.163 1.00 51.78 77 GLY A C 1
ATOM 557 O O . GLY A 1 77 ? 21.145 6.290 -3.712 1.00 51.78 77 GLY A O 1
ATOM 558 N N . PHE A 1 78 ? 21.280 4.169 -4.398 1.00 47.06 78 PHE A N 1
ATOM 559 C CA . PHE A 1 78 ? 19.825 3.927 -4.313 1.00 47.06 78 PHE A CA 1
ATOM 560 C C . PHE A 1 78 ? 19.368 3.260 -3.004 1.00 47.06 78 PHE A C 1
ATOM 562 O O . PHE A 1 78 ? 18.191 3.305 -2.650 1.00 47.06 78 PHE A O 1
ATOM 569 N N . GLY A 1 79 ? 20.309 2.723 -2.221 1.00 51.72 79 GLY A N 1
ATOM 570 C CA . GLY A 1 79 ? 20.000 1.938 -1.025 1.00 51.72 79 GLY A CA 1
ATOM 571 C C . GLY A 1 79 ? 19.290 2.713 0.086 1.00 51.72 79 GLY A C 1
ATOM 572 O O . GLY A 1 79 ? 18.521 2.117 0.825 1.00 51.72 79 GLY A O 1
ATOM 573 N N . ASN A 1 80 ? 19.484 4.032 0.214 1.00 59.47 80 ASN A N 1
ATOM 574 C CA . ASN A 1 80 ? 18.917 4.776 1.347 1.00 59.47 80 ASN A CA 1
ATOM 575 C C . ASN A 1 80 ? 17.403 5.016 1.194 1.00 59.47 80 ASN A C 1
ATOM 577 O O . ASN A 1 80 ? 16.652 4.901 2.159 1.00 59.47 80 ASN A O 1
ATOM 581 N N . LEU A 1 81 ? 16.918 5.304 -0.020 1.00 67.19 81 LEU A N 1
ATOM 582 C CA . LEU A 1 81 ? 15.484 5.508 -0.250 1.00 67.19 81 LEU A CA 1
ATOM 583 C C . LEU A 1 81 ? 14.729 4.176 -0.269 1.00 67.19 81 LEU A C 1
ATOM 585 O O . LEU A 1 81 ? 13.683 4.064 0.360 1.00 67.19 81 LEU A O 1
ATOM 589 N N . GLU A 1 82 ? 15.298 3.151 -0.898 1.00 62.78 82 GLU A N 1
ATOM 590 C CA . GLU A 1 82 ? 14.723 1.805 -0.911 1.00 62.78 82 GLU A CA 1
ATOM 591 C C . GLU A 1 82 ? 14.677 1.200 0.502 1.00 62.78 82 GLU A C 1
ATOM 593 O O . GLU A 1 82 ? 13.667 0.626 0.904 1.00 62.78 82 GLU A O 1
ATOM 598 N N . GLN A 1 83 ? 15.709 1.416 1.328 1.00 63.72 83 GLN A N 1
ATOM 599 C CA . GLN A 1 83 ? 15.672 1.039 2.747 1.00 63.72 83 GLN A CA 1
ATOM 600 C C . GLN A 1 83 ? 14.616 1.820 3.537 1.00 63.72 83 GLN A C 1
ATOM 602 O O . GLN A 1 83 ? 13.987 1.242 4.425 1.00 63.72 83 GLN A O 1
ATOM 607 N N . ARG A 1 84 ? 14.400 3.108 3.233 1.00 72.62 84 ARG A N 1
ATOM 608 C CA . ARG A 1 84 ? 13.344 3.918 3.867 1.00 72.62 84 ARG A CA 1
ATOM 609 C C . ARG A 1 84 ? 11.950 3.429 3.478 1.00 72.62 84 ARG A C 1
ATOM 611 O O . ARG A 1 84 ? 11.115 3.284 4.363 1.00 72.62 84 ARG A O 1
ATOM 618 N N . VAL A 1 85 ? 11.718 3.109 2.207 1.00 80.62 85 VAL A N 1
ATOM 619 C CA . VAL A 1 85 ? 10.446 2.541 1.724 1.00 80.62 85 VAL A CA 1
ATOM 620 C C . VAL A 1 85 ? 10.199 1.165 2.348 1.00 80.62 85 VAL A C 1
ATOM 622 O O . VAL A 1 85 ? 9.162 0.959 2.969 1.00 80.62 85 VAL A O 1
ATOM 625 N N . ASN A 1 86 ? 11.196 0.277 2.332 1.00 65.56 86 ASN A N 1
ATOM 626 C CA . ASN A 1 86 ? 11.109 -1.048 2.959 1.00 65.56 86 ASN A CA 1
ATOM 627 C C . ASN A 1 86 ? 10.928 -0.997 4.488 1.00 65.56 86 ASN A C 1
ATOM 629 O O . ASN A 1 86 ? 10.483 -1.974 5.098 1.00 65.56 86 ASN A O 1
ATOM 633 N N . ARG A 1 87 ? 11.336 0.100 5.140 1.00 76.38 87 ARG A N 1
ATOM 634 C CA . ARG A 1 87 ? 11.087 0.335 6.569 1.00 76.38 87 ARG A CA 1
ATOM 635 C C . ARG A 1 87 ? 9.657 0.821 6.795 1.00 76.38 87 ARG A C 1
ATOM 637 O O . ARG A 1 87 ? 8.970 0.251 7.636 1.00 76.38 87 ARG A O 1
ATOM 644 N N . LEU A 1 88 ? 9.202 1.785 5.998 1.00 83.88 88 LEU A N 1
ATOM 645 C CA . LEU A 1 88 ? 7.835 2.310 6.043 1.00 83.88 88 LEU A CA 1
ATOM 646 C C . LEU A 1 88 ? 6.791 1.221 5.769 1.00 83.88 88 LEU A C 1
ATOM 648 O O . LEU A 1 88 ? 5.801 1.133 6.485 1.00 83.88 88 LEU A O 1
ATOM 652 N N . GLU A 1 89 ? 7.028 0.336 4.800 1.00 77.25 89 GLU A N 1
ATOM 653 C CA . GLU A 1 89 ? 6.129 -0.794 4.532 1.00 77.25 89 GLU A CA 1
ATOM 654 C C . GLU A 1 89 ? 6.058 -1.775 5.705 1.00 77.25 89 GLU A C 1
ATOM 656 O O . GLU A 1 89 ? 4.990 -2.303 6.021 1.00 77.25 89 GLU A O 1
ATOM 661 N N . ARG A 1 90 ? 7.184 -2.026 6.382 1.00 78.25 90 ARG A N 1
ATOM 662 C CA . ARG A 1 90 ? 7.203 -2.890 7.569 1.00 78.25 90 ARG A CA 1
ATOM 663 C C . ARG A 1 90 ? 6.444 -2.266 8.731 1.00 78.25 90 ARG A C 1
ATOM 665 O O . ARG A 1 90 ? 5.658 -2.969 9.362 1.00 78.25 90 ARG A O 1
ATOM 672 N N . GLU A 1 91 ? 6.642 -0.974 8.967 1.00 86.94 91 GLU A N 1
ATOM 673 C CA . GLU A 1 91 ? 5.910 -0.218 9.987 1.00 86.94 91 GLU A CA 1
ATOM 674 C C . GLU A 1 91 ? 4.407 -0.209 9.690 1.00 86.94 91 GLU A C 1
ATOM 676 O O . GLU A 1 91 ? 3.608 -0.553 10.558 1.00 86.94 91 GLU A O 1
ATOM 681 N N . PHE A 1 92 ? 4.010 0.059 8.446 1.00 86.62 92 PHE A N 1
ATOM 682 C CA . PHE A 1 92 ? 2.606 0.046 8.035 1.00 86.62 92 PHE A CA 1
ATOM 683 C C . PHE A 1 92 ? 1.953 -1.332 8.230 1.00 86.62 92 PHE A C 1
ATOM 685 O O . PHE A 1 92 ? 0.873 -1.451 8.810 1.00 86.62 92 PHE A O 1
ATOM 692 N N . ASN A 1 93 ? 2.641 -2.402 7.829 1.00 79.50 93 ASN A N 1
ATOM 693 C CA . ASN A 1 93 ? 2.158 -3.772 8.019 1.00 79.50 93 ASN A CA 1
ATOM 694 C C . ASN A 1 93 ? 2.112 -4.201 9.494 1.00 79.50 93 ASN A C 1
ATOM 696 O O . ASN A 1 93 ? 1.415 -5.160 9.844 1.00 79.50 93 ASN A O 1
ATOM 700 N N . GLN A 1 94 ? 2.888 -3.557 10.361 1.00 84.75 94 GLN A N 1
ATOM 701 C CA . GLN A 1 94 ? 2.833 -3.773 11.802 1.00 84.75 94 GLN A CA 1
ATOM 702 C C . GLN A 1 94 ? 1.643 -3.027 12.416 1.00 84.75 94 GLN A C 1
ATOM 704 O O . GLN A 1 94 ? 0.857 -3.646 13.132 1.00 84.75 94 GLN A O 1
ATOM 709 N N . LEU A 1 95 ? 1.447 -1.762 12.043 1.00 85.38 95 LEU A N 1
ATOM 710 C CA . LEU A 1 95 ? 0.291 -0.944 12.424 1.00 85.38 95 LEU A CA 1
ATOM 711 C C . LEU A 1 95 ? -1.037 -1.603 12.035 1.00 85.38 95 LEU A C 1
ATOM 713 O O . LEU A 1 95 ? -1.955 -1.677 12.848 1.00 85.38 95 LEU A O 1
ATOM 717 N N . ASN A 1 96 ? -1.131 -2.169 10.831 1.00 78.19 96 ASN A N 1
ATOM 718 C CA . ASN A 1 96 ? -2.365 -2.825 10.397 1.00 78.19 96 ASN A CA 1
ATOM 719 C C . ASN A 1 96 ? -2.692 -4.074 11.240 1.00 78.19 96 ASN A C 1
ATOM 721 O O . ASN A 1 96 ? -3.848 -4.345 11.553 1.00 78.19 96 ASN A O 1
ATOM 725 N N . ARG A 1 97 ? -1.662 -4.798 11.701 1.00 84.56 97 ARG A N 1
ATOM 726 C CA . ARG A 1 97 ? -1.830 -5.924 12.635 1.00 84.56 97 ARG A CA 1
ATOM 727 C C . ARG A 1 97 ? -2.226 -5.472 14.041 1.00 84.56 97 ARG A C 1
ATOM 729 O O . ARG A 1 97 ? -2.884 -6.229 14.756 1.00 84.56 97 ARG A O 1
ATOM 736 N N . GLU A 1 98 ? -1.825 -4.275 14.458 1.00 86.62 98 GLU A N 1
ATOM 737 C CA . GLU A 1 98 ? -2.268 -3.688 15.725 1.00 86.62 98 GLU A CA 1
ATOM 738 C C . GLU A 1 98 ? -3.732 -3.259 15.668 1.00 86.62 98 GLU A C 1
ATOM 740 O O . GLU A 1 98 ? -4.477 -3.560 16.600 1.00 86.62 98 GLU A O 1
ATOM 745 N N . LEU A 1 99 ? -4.181 -2.679 14.553 1.00 84.69 99 LEU A N 1
ATOM 746 C CA . LEU A 1 99 ? -5.599 -2.378 14.338 1.00 84.69 99 LEU A CA 1
ATOM 747 C C . LEU A 1 99 ? -6.472 -3.639 14.418 1.00 84.69 99 LEU A C 1
ATOM 749 O O . LEU A 1 99 ? -7.512 -3.632 15.083 1.00 84.69 99 LEU A O 1
ATOM 753 N N . ASP A 1 100 ? -6.018 -4.753 13.840 1.00 89.81 100 ASP A N 1
ATOM 754 C CA . ASP A 1 100 ? -6.714 -6.041 13.957 1.00 89.81 100 ASP A CA 1
ATOM 755 C C . ASP A 1 100 ? -6.791 -6.541 15.406 1.00 89.81 100 ASP A C 1
ATOM 757 O O . ASP A 1 100 ? -7.794 -7.135 15.821 1.00 89.81 100 ASP A O 1
ATOM 761 N N . ARG A 1 101 ? -5.738 -6.320 16.204 1.00 86.56 101 ARG A N 1
ATOM 762 C CA . ARG A 1 101 ? -5.748 -6.679 17.630 1.00 86.56 101 ARG A CA 1
ATOM 763 C C . ARG A 1 101 ? -6.720 -5.813 18.415 1.00 86.56 101 ARG A C 1
ATOM 765 O O . ARG A 1 101 ? -7.531 -6.381 19.143 1.00 86.56 101 ARG A O 1
ATOM 772 N N . LEU A 1 102 ? -6.676 -4.493 18.232 1.00 87.00 102 LEU A N 1
ATOM 773 C CA . LEU A 1 102 ? -7.598 -3.569 18.896 1.00 87.00 102 LEU A CA 1
ATOM 774 C C . LEU A 1 102 ? -9.051 -3.900 18.557 1.00 87.00 102 LEU A C 1
ATOM 776 O O . LEU A 1 102 ? -9.891 -3.961 19.447 1.00 87.00 102 LEU A O 1
ATOM 780 N N . THR A 1 103 ? -9.334 -4.222 17.297 1.00 86.44 103 THR A N 1
ATOM 781 C CA . THR A 1 103 ? -10.680 -4.623 16.864 1.00 86.44 103 THR A CA 1
ATOM 782 C C . THR A 1 103 ? -11.166 -5.868 17.612 1.00 86.44 103 THR A C 1
ATOM 784 O O . THR A 1 103 ? -12.303 -5.932 18.081 1.00 86.44 103 THR A O 1
ATOM 787 N N . ARG A 1 104 ? -10.299 -6.872 17.786 1.00 91.12 104 ARG A N 1
ATOM 788 C CA . ARG A 1 104 ? -10.639 -8.071 18.574 1.00 91.12 104 ARG A CA 1
ATOM 789 C C . ARG A 1 104 ? -10.803 -7.764 20.057 1.00 91.12 104 ARG A C 1
ATOM 791 O O . ARG A 1 104 ? -11.570 -8.447 20.730 1.00 91.12 104 ARG A O 1
ATOM 798 N N . GLU A 1 105 ? -10.063 -6.794 20.572 1.00 91.25 105 GLU A N 1
ATOM 799 C CA . GLU A 1 105 ? -10.116 -6.405 21.975 1.00 91.25 105 GLU A CA 1
ATOM 800 C C . GLU A 1 105 ? -11.403 -5.650 22.306 1.00 91.25 105 GLU A C 1
ATOM 802 O O . GLU A 1 105 ? -12.068 -6.007 2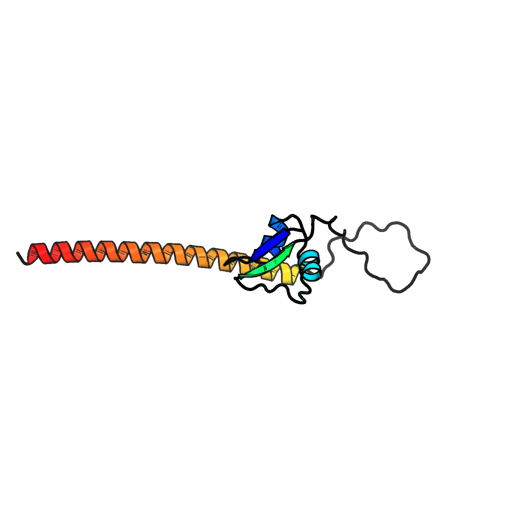3.277 1.00 91.25 105 GLU A O 1
ATOM 807 N N . VAL A 1 106 ? -11.824 -4.726 21.440 1.00 94.19 106 VAL A N 1
ATOM 808 C CA . VAL A 1 106 ? -13.132 -4.060 21.525 1.00 94.19 106 VAL A CA 1
ATOM 809 C C . VAL A 1 106 ? -14.258 -5.096 21.531 1.00 94.19 106 VAL A C 1
ATOM 811 O O . VAL A 1 106 ? -15.029 -5.150 22.484 1.00 94.19 106 VAL A O 1
ATOM 814 N N . ASN A 1 107 ? -14.256 -6.039 20.584 1.00 91.38 107 ASN A N 1
ATOM 815 C CA . ASN A 1 107 ? -15.276 -7.096 20.537 1.00 91.38 107 ASN A CA 1
ATOM 816 C C . ASN A 1 107 ? -15.304 -7.979 21.800 1.00 91.38 107 ASN A C 1
ATOM 818 O O . ASN A 1 107 ? -16.353 -8.485 22.199 1.00 91.38 107 ASN A O 1
ATOM 822 N N . ARG A 1 108 ? -14.153 -8.205 22.446 1.00 88.19 108 ARG A N 1
ATOM 823 C CA . ARG A 1 108 ? -14.110 -8.928 23.729 1.00 88.19 108 ARG A CA 1
ATOM 824 C C . ARG A 1 108 ? -14.673 -8.094 24.872 1.00 88.19 108 ARG A C 1
ATOM 826 O O . ARG A 1 108 ? -15.253 -8.675 25.788 1.00 88.19 108 ARG A O 1
ATOM 833 N N . LEU A 1 109 ? -14.451 -6.783 24.866 1.00 90.81 109 LEU A N 1
ATOM 834 C CA . LEU A 1 109 ? -14.999 -5.881 25.875 1.00 90.81 109 LEU A CA 1
ATOM 835 C C . LEU A 1 109 ? -16.521 -5.812 25.768 1.00 90.81 109 LEU A C 1
ATOM 837 O O . LEU A 1 109 ? -17.174 -5.959 26.800 1.00 90.81 109 LEU A O 1
ATOM 841 N N . ASP A 1 110 ? -17.068 -5.748 24.556 1.00 91.12 110 ASP A N 1
ATOM 842 C CA . ASP A 1 110 ? -18.519 -5.776 24.331 1.00 91.12 110 ASP A CA 1
ATOM 843 C C . ASP A 1 110 ? -19.147 -7.052 24.908 1.00 91.12 110 ASP A C 1
ATOM 845 O O . ASP A 1 110 ? -20.034 -6.997 25.756 1.00 91.12 110 ASP A O 1
ATOM 849 N N . GLN A 1 111 ? -18.571 -8.221 24.607 1.00 90.31 111 GLN A N 1
ATOM 850 C CA . GLN A 1 111 ? -19.039 -9.494 25.177 1.00 90.31 111 GLN A CA 1
ATOM 851 C C . GLN A 1 111 ? -18.933 -9.568 26.706 1.00 90.31 111 GLN A C 1
ATOM 853 O O . GLN A 1 111 ? -19.632 -10.360 27.348 1.00 90.31 111 GLN A O 1
ATOM 858 N N . ARG A 1 112 ? -17.996 -8.832 27.315 1.00 90.94 112 ARG A N 1
ATOM 859 C CA . ARG A 1 112 ? -17.888 -8.757 28.779 1.00 90.94 112 ARG A CA 1
ATOM 860 C C . ARG A 1 112 ? -18.969 -7.853 29.350 1.00 90.94 112 ARG A C 1
ATOM 862 O O . ARG A 1 112 ? -19.492 -8.187 30.411 1.00 90.94 112 ARG A O 1
ATOM 869 N N . LEU A 1 113 ? -19.298 -6.770 28.657 1.00 90.19 113 LEU A N 1
ATOM 870 C CA . LEU A 1 113 ? -20.366 -5.852 29.029 1.00 90.19 113 LEU A CA 1
ATOM 871 C C . LEU A 1 113 ? -21.723 -6.563 28.981 1.00 90.19 113 LEU A C 1
ATOM 873 O O . LEU A 1 113 ? -22.406 -6.594 30.002 1.00 90.19 113 LEU A O 1
ATOM 877 N N . ASP A 1 114 ? -22.012 -7.298 27.904 1.00 91.81 114 ASP A N 1
ATOM 878 C CA . ASP A 1 114 ? -23.240 -8.100 27.769 1.00 91.81 114 ASP A CA 1
ATOM 879 C C . ASP A 1 114 ? -23.413 -9.097 28.924 1.00 91.81 114 ASP A C 1
ATOM 881 O O . ASP A 1 114 ? -24.495 -9.287 29.485 1.00 91.81 114 ASP A O 1
ATOM 885 N N . ARG A 1 115 ? -22.319 -9.762 29.322 1.00 87.25 115 ARG A N 1
ATOM 886 C CA . ARG A 1 115 ? -22.348 -10.700 30.452 1.00 87.25 115 ARG A CA 1
ATOM 887 C C . ARG A 1 115 ? -22.562 -9.998 31.787 1.00 87.25 115 ARG A C 1
ATOM 889 O O . ARG A 1 115 ? -23.150 -10.602 32.684 1.00 87.25 115 ARG A O 1
ATOM 896 N N . LEU A 1 116 ? -22.044 -8.785 31.958 1.00 90.94 116 LEU A N 1
ATOM 897 C CA . LEU A 1 116 ? -22.268 -7.999 33.169 1.00 90.94 116 LEU A CA 1
ATOM 898 C C . LEU A 1 116 ? -23.719 -7.526 33.237 1.00 90.94 116 LEU A C 1
ATOM 900 O O . LEU A 1 116 ? -24.342 -7.712 34.280 1.00 90.94 116 LEU A O 1
ATOM 904 N N . GLU A 1 117 ? -24.281 -7.045 32.130 1.00 90.06 117 GLU A N 1
ATOM 905 C CA . GLU A 1 117 ? -25.694 -6.669 32.042 1.00 90.06 117 GLU A CA 1
ATOM 906 C C . GLU A 1 117 ? -26.609 -7.843 32.404 1.00 90.06 117 GLU A C 1
ATOM 908 O O . GLU A 1 117 ? -27.425 -7.729 33.316 1.00 90.06 117 GLU A O 1
ATOM 913 N N . GLN A 1 118 ? -26.396 -9.025 31.814 1.00 86.62 118 GLN A N 1
ATOM 914 C CA . GLN A 1 118 ? -27.182 -10.220 32.153 1.00 86.62 118 GLN A CA 1
ATOM 915 C C . GLN A 1 118 ? -27.094 -10.610 33.634 1.00 86.62 118 GLN A C 1
ATOM 917 O O . GLN A 1 118 ? -28.046 -11.170 34.184 1.00 86.62 118 GLN A O 1
ATOM 922 N N . ARG A 1 119 ? -25.945 -10.375 34.281 1.00 86.31 119 ARG A N 1
ATOM 923 C CA . ARG A 1 119 ? -25.771 -10.651 35.714 1.00 86.31 119 ARG A CA 1
ATOM 924 C C . ARG A 1 119 ? -26.528 -9.643 36.566 1.00 86.31 119 ARG A C 1
ATOM 926 O O . ARG A 1 119 ? -27.163 -10.065 37.525 1.00 86.31 119 ARG A O 1
ATOM 933 N N . VAL A 1 120 ? -26.484 -8.361 36.212 1.00 86.69 120 VAL A N 1
ATOM 934 C CA . VAL A 1 120 ? -27.226 -7.304 36.912 1.00 86.69 120 VAL A CA 1
ATOM 935 C C . VAL A 1 120 ? -28.730 -7.548 36.792 1.00 86.69 120 VAL A C 1
ATOM 937 O O . VAL A 1 120 ? -29.402 -7.645 37.813 1.00 86.69 120 VAL A O 1
ATOM 940 N N . THR A 1 121 ? -29.243 -7.826 35.590 1.00 84.12 121 THR A N 1
ATOM 941 C CA . THR A 1 121 ? -30.675 -8.113 35.381 1.00 84.12 121 THR A CA 1
ATOM 942 C C . THR A 1 121 ? -31.175 -9.329 36.171 1.00 84.12 121 THR A C 1
ATOM 944 O O . THR A 1 121 ? -32.338 -9.381 36.560 1.00 84.12 121 THR A O 1
ATOM 947 N N . ARG A 1 122 ? -30.322 -10.334 36.416 1.00 80.44 122 ARG A N 1
ATOM 948 C CA . ARG A 1 122 ? -30.678 -11.487 37.266 1.00 80.44 122 ARG A CA 1
ATOM 949 C C . ARG A 1 122 ? -30.651 -11.181 38.760 1.00 80.44 122 ARG A C 1
ATOM 951 O O . ARG A 1 122 ? -31.296 -11.907 39.499 1.00 80.44 122 ARG A O 1
ATOM 958 N N . LEU A 1 123 ? -29.873 -10.192 39.194 1.00 78.38 123 LEU A N 1
ATOM 959 C CA . LEU A 1 123 ? -29.813 -9.760 40.594 1.00 78.38 123 LEU A CA 1
ATOM 960 C C . LEU A 1 123 ? -30.957 -8.800 40.950 1.00 78.38 123 LEU A C 1
ATOM 962 O O . LEU A 1 123 ? -31.300 -8.678 42.118 1.00 78.38 123 LEU A O 1
ATOM 966 N N . GLU A 1 124 ? -31.537 -8.133 39.951 1.00 77.31 124 GLU A N 1
ATOM 967 C CA . GLU A 1 124 ? -32.686 -7.228 40.095 1.00 77.31 124 GLU A CA 1
ATOM 968 C C . GLU A 1 124 ? -34.058 -7.937 40.025 1.00 77.31 124 GLU A C 1
ATOM 970 O O . GLU A 1 124 ? -35.091 -7.272 40.097 1.00 77.31 124 GLU A O 1
ATOM 975 N N . ARG A 1 125 ? -34.090 -9.271 39.886 1.00 62.91 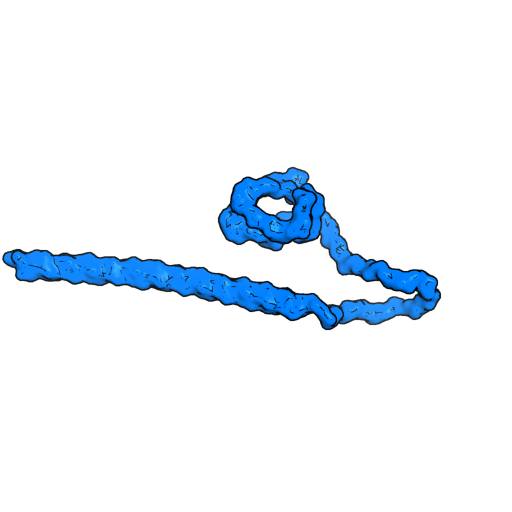125 ARG A N 1
ATOM 976 C CA . ARG A 1 125 ? -35.299 -10.115 39.947 1.00 62.91 125 ARG A CA 1
ATOM 977 C C . ARG A 1 125 ? -35.321 -10.956 41.213 1.00 62.91 125 ARG A C 1
ATOM 979 O O . ARG A 1 125 ? -36.442 -11.173 41.720 1.00 62.91 125 ARG A O 1
#

Mean predicted aligned error: 17.51 Å

Foldseek 3Di:
DDKDFDAPPDWLCNVCVVQQHDSVQQCVQAVHPDRDDDGRDITDDDHNDDPPDPDPPPDDDDDPDDPDDDPDDPDPDDVPVVVVVVVVVVVVVVVVVVVVVVVVVVVVVVVVVVVVVVVVVVVVD